Protein AF-A0A6P7GGY9-F1 (afdb_monomer_lite)

pLDDT: mean 77.63, std 19.49, range [32.75, 96.81]

Organism: NCBI:txid50390

Sequence (174 aa):
MTNEQFQNLVACLTQVVVQNQVLSATKSGNFSNCSSRFLKTTSENISDENAIKGLPMLLDHHAATWWQGIQSTILSWDDVLKALRHSYGLKMPPYKIFKELFSRDHGEKEPTNIFVNSCRSLIAMFPKTPKLHVTHQIDMAYELLNRKIRNRLQRDQIQLFVDLIEKSRAISNN

Structure (mmCIF, N/CA/C/O backbone):
data_AF-A0A6P7GGY9-F1
#
_entry.id   AF-A0A6P7GGY9-F1
#
loop_
_atom_site.group_PDB
_atom_site.id
_atom_site.type_symbol
_atom_site.label_atom_id
_atom_site.label_alt_id
_atom_site.label_comp_id
_atom_site.label_asym_id
_atom_site.label_entity_id
_atom_site.label_seq_id
_atom_site.pdbx_PDB_ins_code
_atom_site.Cartn_x
_atom_site.Cartn_y
_atom_site.Cartn_z
_atom_site.occupancy
_atom_site.B_iso_or_equiv
_atom_site.auth_seq_id
_atom_site.auth_comp_id
_atom_site.auth_asym_id
_atom_site.auth_atom_id
_atom_site.pdbx_PDB_model_num
ATOM 1 N N . MET A 1 1 ? 44.328 22.834 -6.718 1.00 46.72 1 MET A N 1
ATOM 2 C CA . MET A 1 1 ? 44.260 21.762 -5.703 1.00 46.72 1 MET A CA 1
ATOM 3 C C . MET A 1 1 ? 45.648 21.176 -5.567 1.00 46.72 1 MET A C 1
ATOM 5 O O . MET A 1 1 ? 46.183 20.704 -6.560 1.00 46.72 1 MET A O 1
ATOM 9 N N . THR A 1 2 ? 46.266 21.296 -4.397 1.00 64.88 2 THR A N 1
ATOM 10 C CA . THR A 1 2 ? 47.581 20.700 -4.122 1.00 64.88 2 THR A CA 1
ATOM 11 C C . THR A 1 2 ? 47.423 19.211 -3.800 1.00 64.88 2 THR A C 1
ATOM 13 O O . THR A 1 2 ? 46.397 18.800 -3.257 1.00 64.88 2 THR A O 1
ATOM 16 N N . ASN A 1 3 ? 48.425 18.392 -4.143 1.00 59.41 3 ASN A N 1
ATOM 17 C CA . ASN A 1 3 ? 48.389 16.928 -3.972 1.00 59.41 3 ASN A CA 1
ATOM 18 C C . ASN A 1 3 ? 48.051 16.484 -2.538 1.00 59.41 3 ASN A C 1
ATOM 20 O O . ASN A 1 3 ? 47.411 15.454 -2.349 1.00 59.41 3 ASN A O 1
ATOM 24 N N . GLU A 1 4 ? 48.402 17.280 -1.532 1.00 63.97 4 GLU A N 1
ATOM 25 C CA . GLU A 1 4 ? 48.086 16.998 -0.127 1.00 63.97 4 GLU A CA 1
ATOM 26 C C . GLU A 1 4 ? 46.585 17.088 0.182 1.00 63.97 4 GLU A C 1
ATOM 28 O O . GLU A 1 4 ? 46.056 16.287 0.950 1.00 63.97 4 GLU A O 1
ATOM 33 N N . GLN A 1 5 ? 45.858 18.004 -0.468 1.00 50.53 5 GLN A N 1
ATOM 34 C CA . GLN A 1 5 ? 44.404 18.111 -0.308 1.00 50.53 5 GLN A CA 1
ATOM 35 C C . GLN A 1 5 ? 43.679 16.923 -0.950 1.00 50.53 5 GLN A C 1
ATOM 37 O O . GLN A 1 5 ? 42.660 16.471 -0.434 1.00 50.53 5 GLN A O 1
ATOM 42 N N . PHE A 1 6 ? 44.224 16.389 -2.046 1.00 48.28 6 PHE A N 1
ATOM 43 C CA . PHE A 1 6 ? 43.683 15.203 -2.706 1.00 48.28 6 PHE A CA 1
ATOM 44 C C . PHE A 1 6 ? 43.914 13.936 -1.870 1.00 48.28 6 PHE A C 1
ATOM 46 O O . PHE A 1 6 ? 42.990 13.148 -1.690 1.00 48.28 6 PHE A O 1
ATOM 53 N N . GLN A 1 7 ? 45.102 13.775 -1.281 1.00 57.81 7 GLN A N 1
ATOM 54 C CA . GLN A 1 7 ? 45.402 12.633 -0.410 1.00 57.81 7 GLN A CA 1
ATOM 55 C C . GLN A 1 7 ? 44.568 12.648 0.880 1.00 57.81 7 GLN A C 1
ATOM 57 O O . GLN A 1 7 ? 44.047 11.609 1.283 1.00 57.81 7 GLN A O 1
ATOM 62 N N . ASN A 1 8 ? 44.335 13.824 1.472 1.00 58.66 8 ASN A N 1
ATOM 63 C CA . ASN A 1 8 ? 43.451 13.948 2.635 1.00 58.66 8 ASN A CA 1
ATOM 64 C C . ASN A 1 8 ? 41.981 13.647 2.301 1.00 58.66 8 ASN A C 1
ATOM 66 O O . ASN A 1 8 ? 41.270 13.068 3.122 1.00 58.66 8 ASN A O 1
ATOM 70 N N . LEU A 1 9 ? 41.526 13.980 1.088 1.00 49.25 9 LEU A N 1
ATOM 71 C CA . LEU A 1 9 ? 40.182 13.629 0.628 1.00 49.25 9 LEU A CA 1
ATOM 72 C C . LEU A 1 9 ? 40.035 12.110 0.447 1.00 49.25 9 LEU A C 1
ATOM 74 O O . LEU A 1 9 ? 39.055 11.528 0.907 1.00 49.25 9 LEU A O 1
ATOM 78 N N . VAL A 1 10 ? 41.026 11.460 -0.173 1.00 57.34 10 VAL A N 1
ATOM 79 C CA . VAL A 1 10 ? 41.037 10.002 -0.380 1.00 57.34 10 VAL A CA 1
ATOM 80 C C . VAL A 1 10 ? 41.077 9.258 0.957 1.00 57.34 10 VAL A C 1
ATOM 82 O O . VAL A 1 10 ? 40.294 8.330 1.149 1.00 57.34 10 VAL A O 1
ATOM 85 N N . ALA A 1 11 ? 41.899 9.711 1.910 1.00 55.06 11 ALA A N 1
ATOM 86 C CA . ALA A 1 11 ? 41.982 9.129 3.251 1.00 55.06 11 ALA A CA 1
ATOM 87 C C . ALA A 1 11 ? 40.646 9.219 4.017 1.00 55.06 11 ALA A C 1
ATOM 89 O O . ALA A 1 11 ? 40.202 8.240 4.626 1.00 55.06 11 ALA A O 1
ATOM 90 N N . CYS A 1 12 ? 39.965 10.366 3.924 1.00 51.34 12 CYS A N 1
ATOM 91 C CA . CYS A 1 12 ? 38.661 10.588 4.548 1.00 51.34 12 CYS A CA 1
ATOM 92 C C . CYS A 1 12 ? 37.577 9.679 3.936 1.00 51.34 12 CYS A C 1
ATOM 94 O O . CYS A 1 12 ? 36.788 9.065 4.654 1.00 51.34 12 CYS A O 1
ATOM 96 N N . LEU A 1 13 ? 37.592 9.503 2.609 1.00 43.19 13 LEU A N 1
ATOM 97 C CA . LEU A 1 13 ? 36.671 8.604 1.908 1.00 43.19 13 LEU A CA 1
ATOM 98 C C . LEU A 1 13 ? 36.902 7.132 2.281 1.00 43.19 13 LEU A C 1
ATOM 100 O O . LEU A 1 13 ? 35.935 6.399 2.488 1.00 43.19 13 LEU A O 1
ATOM 104 N N . THR A 1 14 ? 38.155 6.695 2.450 1.00 46.97 14 THR A N 1
ATOM 105 C CA . THR A 1 14 ? 38.453 5.321 2.890 1.00 46.97 14 THR A CA 1
ATOM 106 C C . THR A 1 14 ? 37.990 5.025 4.319 1.00 46.97 14 THR A C 1
ATOM 108 O O . THR A 1 14 ? 37.548 3.911 4.590 1.00 46.97 14 THR A O 1
ATOM 111 N N . GLN A 1 15 ? 38.004 6.009 5.224 1.00 45.44 15 GLN A N 1
ATOM 112 C CA . GLN A 1 15 ? 37.511 5.832 6.597 1.00 45.44 15 GLN A CA 1
ATOM 113 C C . GLN A 1 15 ? 35.985 5.645 6.661 1.00 45.44 15 GLN A C 1
ATOM 115 O O . GLN A 1 15 ? 35.499 4.818 7.436 1.00 45.44 15 GLN A O 1
ATOM 120 N N . VAL A 1 16 ? 35.234 6.330 5.791 1.00 46.78 16 VAL A N 1
ATOM 121 C CA . VAL A 1 16 ? 33.770 6.179 5.681 1.00 46.78 16 VAL A CA 1
ATOM 122 C C . VAL A 1 16 ? 33.381 4.795 5.139 1.00 46.78 16 VAL A C 1
ATOM 124 O O . VAL A 1 16 ? 32.380 4.216 5.566 1.00 46.78 16 VAL A O 1
ATOM 127 N N . VAL A 1 17 ? 34.186 4.221 4.238 1.00 42.09 17 VAL A N 1
ATOM 128 C CA . VAL A 1 17 ? 33.942 2.877 3.680 1.00 42.09 17 VAL A CA 1
ATOM 129 C C . VAL A 1 17 ? 34.096 1.786 4.747 1.00 42.09 17 VAL A C 1
ATOM 131 O O . VAL A 1 17 ? 33.275 0.870 4.803 1.00 42.09 17 VAL A O 1
ATOM 134 N N . VAL A 1 18 ? 35.083 1.906 5.641 1.00 40.31 18 VAL A N 1
ATOM 135 C CA . VAL A 1 18 ? 35.332 0.912 6.703 1.00 40.31 18 VAL A CA 1
ATOM 136 C C . VAL A 1 18 ? 34.222 0.914 7.763 1.00 40.31 18 VAL A C 1
ATOM 138 O O . VAL A 1 18 ? 33.814 -0.153 8.221 1.00 40.31 18 VAL A O 1
ATOM 141 N N . GLN A 1 19 ? 33.656 2.076 8.109 1.00 37.16 19 GLN A N 1
ATOM 142 C CA . GLN A 1 19 ? 32.529 2.145 9.053 1.00 37.16 19 GLN A CA 1
ATOM 143 C C . GLN A 1 19 ? 31.229 1.545 8.492 1.00 37.16 19 GLN A C 1
ATOM 145 O O . GLN A 1 19 ? 30.447 0.969 9.249 1.00 37.16 19 GLN A O 1
ATOM 150 N N . ASN A 1 20 ? 31.014 1.601 7.174 1.00 40.47 20 ASN A N 1
ATOM 151 C CA . ASN A 1 20 ? 29.811 1.042 6.548 1.00 40.47 20 ASN A CA 1
ATOM 152 C C . ASN A 1 20 ? 29.861 -0.482 6.344 1.00 40.47 20 ASN A C 1
ATOM 154 O O . ASN A 1 20 ? 28.809 -1.111 6.221 1.00 40.47 20 ASN A O 1
ATOM 158 N N . GLN A 1 21 ? 31.044 -1.106 6.362 1.00 38.69 21 GLN A N 1
ATOM 159 C CA . GLN A 1 21 ? 31.158 -2.564 6.222 1.00 38.69 21 GLN A CA 1
ATOM 160 C C . GLN A 1 21 ? 30.655 -3.328 7.457 1.00 38.69 21 GLN A C 1
ATOM 162 O O . GLN A 1 21 ? 30.109 -4.422 7.308 1.00 38.69 21 GLN A O 1
ATOM 167 N N . VAL A 1 22 ? 30.726 -2.738 8.656 1.00 32.75 22 VAL A N 1
ATOM 168 C CA . VAL A 1 22 ? 30.306 -3.402 9.908 1.00 32.75 22 VAL A CA 1
ATOM 169 C C . VAL A 1 22 ? 28.778 -3.578 10.002 1.00 32.75 22 VAL A C 1
ATOM 171 O O . VAL A 1 22 ? 28.298 -4.457 10.711 1.00 32.75 22 VAL A O 1
ATOM 174 N N . LEU A 1 23 ? 27.991 -2.819 9.231 1.00 37.47 23 LEU A N 1
ATOM 175 C CA . LEU A 1 23 ? 26.519 -2.895 9.225 1.00 37.47 23 LEU A CA 1
ATOM 176 C C . LEU A 1 23 ? 25.937 -3.816 8.136 1.00 37.47 23 LEU A C 1
ATOM 178 O O . LEU A 1 23 ? 24.720 -3.981 8.060 1.00 37.47 23 LEU A O 1
ATOM 182 N N . SER A 1 24 ? 26.776 -4.427 7.294 1.00 38.97 24 SER A N 1
ATOM 183 C CA . SER A 1 24 ? 26.334 -5.165 6.096 1.00 38.97 24 SER A CA 1
ATOM 184 C C . SER A 1 24 ? 26.075 -6.666 6.305 1.00 38.97 24 SER A C 1
ATOM 186 O O . SER A 1 24 ? 25.738 -7.378 5.362 1.00 38.97 24 SER A O 1
ATOM 188 N N . ALA A 1 25 ? 26.142 -7.167 7.540 1.00 38.31 25 ALA A N 1
ATOM 189 C CA . ALA A 1 25 ? 25.848 -8.563 7.858 1.00 38.31 25 ALA A CA 1
ATOM 190 C C . ALA A 1 25 ? 24.396 -8.747 8.332 1.00 38.31 25 ALA A C 1
ATOM 192 O O . ALA A 1 25 ? 24.173 -9.082 9.487 1.00 38.31 25 ALA A O 1
ATOM 193 N N . THR A 1 26 ? 23.410 -8.466 7.472 1.00 38.78 26 THR A N 1
ATOM 194 C CA . THR A 1 26 ? 22.039 -9.043 7.434 1.00 38.78 26 THR A CA 1
ATOM 195 C C . THR A 1 26 ? 21.095 -8.072 6.732 1.00 38.78 26 THR A C 1
ATOM 197 O O . THR A 1 26 ? 20.557 -7.164 7.355 1.00 38.78 26 THR A O 1
ATOM 200 N N . LYS A 1 27 ? 20.855 -8.277 5.433 1.00 41.81 27 LYS A N 1
ATOM 201 C CA . LYS A 1 27 ? 19.551 -8.073 4.771 1.00 41.81 27 LYS A CA 1
ATOM 202 C C . LYS A 1 27 ? 19.700 -8.350 3.280 1.00 41.81 27 LYS A C 1
ATOM 204 O O . LYS A 1 27 ? 20.343 -7.601 2.556 1.00 41.81 27 LYS A O 1
ATOM 209 N N . SER A 1 28 ? 19.060 -9.428 2.835 1.00 45.38 28 SER A N 1
ATOM 210 C CA . SER A 1 28 ? 18.707 -9.648 1.431 1.00 45.38 28 SER A CA 1
ATOM 211 C C . SER A 1 28 ? 18.033 -8.382 0.888 1.00 45.38 28 SER A C 1
ATOM 213 O O . SER A 1 28 ? 16.967 -7.996 1.372 1.00 45.38 28 SER A O 1
ATOM 215 N N . GLY A 1 29 ? 18.685 -7.705 -0.058 1.00 46.97 29 GLY A N 1
ATOM 216 C CA . GLY A 1 29 ? 18.278 -6.392 -0.553 1.00 46.97 29 GLY A CA 1
ATOM 217 C C . GLY A 1 29 ? 16.915 -6.422 -1.242 1.00 46.97 29 GLY A C 1
ATOM 218 O O . GLY A 1 29 ? 16.675 -7.222 -2.141 1.00 46.97 29 GLY A O 1
ATOM 219 N N . ASN A 1 30 ? 16.021 -5.531 -0.817 1.00 48.47 30 ASN A N 1
ATOM 220 C CA . ASN A 1 30 ? 14.703 -5.321 -1.403 1.00 48.47 30 ASN A CA 1
ATOM 221 C C . ASN A 1 30 ? 14.613 -3.850 -1.849 1.00 48.47 30 ASN A C 1
ATOM 223 O O . ASN A 1 30 ? 14.544 -2.951 -1.011 1.00 48.47 30 ASN A O 1
ATOM 227 N N . PHE A 1 31 ? 14.635 -3.591 -3.161 1.00 44.09 31 PHE A N 1
ATOM 228 C CA . PHE A 1 31 ? 14.676 -2.233 -3.738 1.00 44.09 31 PHE A CA 1
ATOM 229 C C . PHE A 1 31 ? 13.336 -1.483 -3.682 1.00 44.09 31 PHE A C 1
ATOM 231 O O . PHE A 1 31 ? 13.227 -0.355 -4.164 1.00 44.09 31 PHE A O 1
ATOM 238 N N . SER A 1 32 ? 12.315 -2.073 -3.060 1.00 49.38 32 SER A N 1
ATOM 239 C CA . SER A 1 32 ? 10.964 -1.506 -2.957 1.00 49.38 32 SER A CA 1
ATOM 240 C C . SER A 1 32 ? 10.914 -0.131 -2.289 1.00 49.38 32 SER A C 1
ATOM 242 O O . SER A 1 32 ? 10.056 0.678 -2.627 1.00 49.38 32 SER A O 1
ATOM 244 N N . ASN A 1 33 ? 11.874 0.171 -1.409 1.00 45.28 33 ASN A N 1
ATOM 245 C CA . ASN A 1 33 ? 12.012 1.480 -0.761 1.00 45.28 33 ASN A CA 1
ATOM 246 C C . ASN A 1 33 ? 12.992 2.439 -1.467 1.00 45.28 33 ASN A C 1
ATOM 248 O O . ASN A 1 33 ? 13.161 3.570 -1.022 1.00 45.28 33 ASN A O 1
ATOM 252 N N . CYS A 1 34 ? 13.649 2.024 -2.554 1.00 44.59 34 CYS A N 1
ATOM 253 C CA . CYS A 1 34 ? 14.718 2.795 -3.204 1.00 44.59 34 CYS A CA 1
ATOM 254 C C . CYS A 1 34 ? 14.250 3.588 -4.430 1.00 44.59 34 CYS A C 1
ATOM 256 O O . CYS A 1 34 ? 15.056 4.283 -5.046 1.00 44.59 34 CYS A O 1
ATOM 258 N N . SER A 1 35 ? 12.965 3.520 -4.797 1.00 44.59 35 SER A N 1
ATOM 259 C CA . SER A 1 35 ? 12.484 4.127 -6.045 1.00 44.59 35 SER A CA 1
ATOM 260 C C . SER A 1 35 ? 12.645 5.656 -6.092 1.00 44.59 35 SER A C 1
ATOM 262 O O . SER A 1 35 ? 12.666 6.211 -7.185 1.00 44.59 35 SER A O 1
ATOM 264 N N . SER A 1 36 ? 12.806 6.330 -4.947 1.00 46.44 36 SER A N 1
ATOM 265 C CA . SER A 1 36 ? 13.115 7.765 -4.864 1.00 46.44 36 SER A CA 1
ATOM 266 C C . SER A 1 36 ? 14.588 8.118 -5.088 1.00 46.44 36 SER A C 1
ATOM 268 O O . SER A 1 36 ? 14.862 9.259 -5.438 1.00 46.44 36 SER A O 1
ATOM 270 N N . ARG A 1 37 ? 15.531 7.172 -4.950 1.00 51.62 37 ARG A N 1
ATOM 271 C CA . ARG A 1 37 ? 16.957 7.412 -5.261 1.00 51.62 37 ARG A CA 1
ATOM 272 C C . ARG A 1 37 ? 17.255 7.391 -6.760 1.00 51.62 37 ARG A C 1
ATOM 274 O O . ARG A 1 37 ? 18.226 7.996 -7.185 1.00 51.62 37 ARG A O 1
ATOM 281 N N . PHE A 1 38 ? 16.428 6.702 -7.547 1.00 45.91 38 PHE A N 1
ATOM 282 C CA . PHE A 1 38 ? 16.573 6.605 -9.007 1.00 45.91 38 PHE A CA 1
ATOM 283 C C . PHE A 1 38 ? 15.673 7.583 -9.772 1.00 45.91 38 PHE A C 1
ATOM 285 O O . PHE A 1 38 ? 15.719 7.646 -11.001 1.00 45.91 38 PHE A O 1
ATOM 292 N N . LEU A 1 39 ? 14.827 8.337 -9.066 1.00 44.62 39 LEU A N 1
ATOM 293 C CA . LEU A 1 39 ? 14.114 9.453 -9.667 1.00 44.62 39 LEU A CA 1
ATOM 294 C C . LEU A 1 39 ? 15.120 10.582 -9.861 1.00 44.62 39 LEU A C 1
ATOM 296 O O . LEU A 1 39 ? 15.681 11.081 -8.890 1.00 44.62 39 LEU A O 1
ATOM 300 N N . LYS A 1 40 ? 15.332 10.968 -11.121 1.00 45.41 40 LYS A N 1
ATOM 301 C CA . LYS A 1 40 ? 16.049 12.186 -11.496 1.00 45.41 40 LYS A CA 1
ATOM 302 C C . LYS A 1 40 ? 15.422 13.338 -10.713 1.00 45.41 40 LYS A C 1
ATOM 304 O O . LYS A 1 40 ? 14.291 13.734 -10.997 1.00 45.41 40 LYS A O 1
ATOM 309 N N . THR A 1 41 ? 16.099 13.816 -9.674 1.00 44.47 41 THR A N 1
ATOM 310 C CA . THR A 1 41 ? 15.681 15.028 -8.985 1.00 44.47 41 THR A CA 1
ATOM 311 C C . THR A 1 41 ? 15.801 16.137 -10.018 1.00 44.47 41 THR A C 1
ATOM 313 O O . THR A 1 41 ? 16.853 16.354 -10.609 1.00 44.47 41 THR A O 1
ATOM 316 N N . THR A 1 42 ? 14.710 16.846 -10.277 1.00 44.69 42 THR A N 1
ATOM 317 C CA . THR A 1 42 ? 14.646 17.991 -11.203 1.00 44.69 42 THR A CA 1
ATOM 318 C C . THR A 1 42 ? 15.564 19.157 -10.800 1.00 44.69 42 THR A C 1
ATOM 320 O O . THR A 1 42 ? 15.507 20.222 -11.404 1.00 44.69 42 THR A O 1
ATOM 323 N N . SER A 1 43 ? 16.381 18.971 -9.763 1.00 48.53 43 SER A N 1
ATOM 324 C CA . SER A 1 43 ? 17.252 19.958 -9.134 1.00 48.53 43 SER A CA 1
ATOM 325 C C . SER A 1 43 ? 18.714 19.842 -9.574 1.00 48.53 43 SER A C 1
ATOM 327 O O . SER A 1 43 ? 19.491 20.749 -9.299 1.00 48.53 43 SER A O 1
ATOM 329 N N . GLU A 1 44 ? 19.096 18.772 -10.276 1.00 49.41 44 GLU A N 1
ATOM 330 C CA . GLU A 1 44 ? 20.425 18.628 -10.872 1.00 49.41 44 GLU A CA 1
ATOM 331 C C . GLU A 1 44 ? 20.254 18.300 -12.355 1.00 49.41 44 GLU A C 1
ATOM 333 O O . GLU A 1 44 ? 19.634 17.306 -12.730 1.00 49.41 44 GLU A O 1
ATOM 338 N N . ASN A 1 45 ? 20.766 19.176 -13.218 1.00 54.72 45 ASN A N 1
ATOM 339 C CA . ASN A 1 45 ? 20.599 19.132 -14.672 1.00 54.72 45 ASN A CA 1
ATOM 340 C C . ASN A 1 45 ? 21.479 18.029 -15.304 1.00 54.72 45 ASN A C 1
ATOM 342 O O . ASN A 1 45 ? 22.285 18.272 -16.200 1.00 54.72 45 ASN A O 1
ATOM 346 N N . ILE A 1 46 ? 21.401 16.810 -14.770 1.00 63.88 46 ILE A N 1
ATOM 347 C CA . ILE A 1 46 ? 22.204 15.666 -15.188 1.00 63.88 46 ILE A CA 1
ATOM 348 C C . ILE A 1 46 ? 21.608 15.129 -16.491 1.00 63.88 46 ILE A C 1
ATOM 350 O O . ILE A 1 46 ? 20.434 14.763 -16.550 1.00 63.88 46 ILE A O 1
ATOM 354 N N . SER A 1 47 ? 22.409 15.092 -17.556 1.00 79.38 47 SER A N 1
ATOM 355 C CA . SER A 1 47 ? 22.028 14.421 -18.805 1.00 79.38 47 SER A CA 1
ATOM 356 C C . SER A 1 47 ? 21.788 12.930 -18.551 1.00 79.38 47 SER A C 1
ATOM 358 O O . SER A 1 47 ? 22.496 12.321 -17.749 1.00 79.38 47 SER A O 1
ATOM 360 N N . ASP A 1 48 ? 20.824 12.330 -19.247 1.00 77.12 48 ASP A N 1
ATOM 361 C CA . ASP A 1 48 ? 20.501 10.904 -19.110 1.00 77.12 48 ASP A CA 1
ATOM 362 C C . ASP A 1 48 ? 21.739 10.023 -19.349 1.00 77.12 48 ASP A C 1
ATOM 364 O O . ASP A 1 48 ? 21.960 9.053 -18.631 1.00 77.12 48 ASP A O 1
ATOM 368 N N . GLU A 1 49 ? 22.629 10.429 -20.257 1.00 79.31 49 GLU A N 1
ATOM 369 C CA . GLU A 1 49 ? 23.914 9.762 -20.503 1.00 79.31 49 GLU A CA 1
ATOM 370 C C . GLU A 1 49 ? 24.821 9.733 -19.264 1.00 79.31 49 GLU A C 1
ATOM 372 O O . GLU A 1 49 ? 25.470 8.727 -18.975 1.00 79.31 49 GLU A O 1
ATOM 377 N N . ASN A 1 50 ? 24.864 10.835 -18.513 1.00 79.88 50 ASN A N 1
ATOM 378 C CA . ASN A 1 50 ? 25.668 10.938 -17.298 1.00 79.88 50 ASN A CA 1
ATOM 379 C C . ASN A 1 50 ? 25.028 10.151 -16.148 1.00 79.88 50 ASN A C 1
ATOM 381 O O . ASN A 1 50 ? 25.744 9.530 -15.363 1.00 79.88 50 ASN A O 1
ATOM 385 N N . ALA A 1 51 ? 23.694 10.112 -16.084 1.00 82.50 51 ALA A N 1
ATOM 386 C CA . ALA A 1 51 ? 22.968 9.297 -15.114 1.00 82.50 51 ALA A CA 1
ATOM 387 C C . ALA A 1 51 ? 23.213 7.792 -15.335 1.00 82.50 51 ALA A C 1
ATOM 389 O O . ALA A 1 51 ? 23.491 7.067 -14.380 1.00 82.50 51 ALA A O 1
ATOM 390 N N . ILE A 1 52 ? 23.195 7.328 -16.592 1.00 84.62 52 ILE A N 1
ATOM 391 C CA . ILE A 1 52 ? 23.487 5.929 -16.951 1.00 84.62 52 ILE A CA 1
ATOM 392 C C . ILE A 1 52 ? 24.927 5.557 -16.572 1.00 84.62 52 ILE A C 1
ATOM 394 O O . ILE A 1 52 ? 25.154 4.500 -15.984 1.00 84.62 52 ILE A O 1
ATOM 398 N N . LYS A 1 53 ? 25.902 6.433 -16.850 1.00 84.00 53 LYS A N 1
ATOM 399 C CA . LYS A 1 53 ? 27.316 6.202 -16.498 1.00 84.00 53 LYS A CA 1
ATOM 400 C C . LYS A 1 53 ? 27.565 6.166 -14.988 1.00 84.00 53 LYS A C 1
ATOM 402 O O . LYS A 1 53 ? 28.451 5.441 -14.547 1.00 84.00 53 LYS A O 1
ATOM 407 N N . GLY A 1 54 ? 26.802 6.931 -14.205 1.00 83.88 54 GLY A N 1
ATOM 408 C CA . GLY A 1 54 ? 26.901 6.961 -12.742 1.00 83.88 54 GLY A CA 1
ATOM 409 C C . GLY A 1 54 ? 26.188 5.803 -12.036 1.00 83.88 54 GLY A C 1
ATOM 410 O O . GLY A 1 54 ? 26.517 5.487 -10.894 1.00 83.88 54 GLY A O 1
ATOM 411 N N . LEU A 1 55 ? 25.247 5.132 -12.707 1.00 84.06 55 LEU A N 1
ATOM 412 C CA . LEU A 1 55 ? 24.441 4.058 -12.123 1.00 84.06 55 LEU A CA 1
ATOM 413 C C . LEU A 1 55 ? 25.248 2.907 -11.484 1.00 84.06 55 LEU A C 1
ATOM 415 O O . LEU A 1 55 ? 24.884 2.525 -10.372 1.00 84.06 55 LEU A O 1
ATOM 419 N N . PRO A 1 56 ? 26.331 2.366 -12.088 1.00 84.88 56 PRO A N 1
ATOM 420 C CA . PRO A 1 56 ? 27.117 1.293 -11.475 1.00 84.88 56 PRO A CA 1
ATOM 421 C C . PRO A 1 56 ? 27.635 1.628 -10.073 1.00 84.88 56 PRO A C 1
ATOM 423 O O . PRO A 1 56 ? 27.754 0.731 -9.248 1.00 84.88 56 PRO A O 1
ATOM 426 N N . MET A 1 57 ? 27.915 2.908 -9.788 1.00 84.94 57 MET A N 1
ATOM 427 C CA . MET A 1 57 ? 28.419 3.353 -8.481 1.00 84.94 57 MET A CA 1
ATOM 428 C C . MET A 1 57 ? 27.378 3.222 -7.362 1.00 84.94 57 MET A C 1
ATOM 430 O O . MET A 1 57 ? 27.729 3.287 -6.187 1.00 84.94 57 MET A O 1
ATOM 434 N N . LEU A 1 58 ? 26.101 3.066 -7.719 1.00 83.88 58 LEU A N 1
ATOM 435 C CA . LEU A 1 58 ? 24.982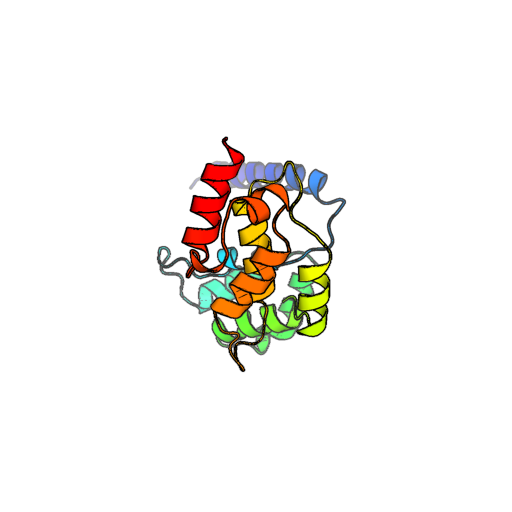 2.923 -6.789 1.00 83.88 58 LEU A CA 1
ATOM 436 C C . LEU A 1 58 ? 24.561 1.460 -6.581 1.00 83.88 58 LEU A C 1
ATOM 438 O O . LEU A 1 58 ? 23.656 1.203 -5.786 1.00 83.88 58 LEU A O 1
ATOM 442 N N . LEU A 1 59 ? 25.147 0.517 -7.325 1.00 83.38 59 LEU A N 1
ATOM 443 C CA . LEU A 1 59 ? 24.755 -0.889 -7.315 1.00 83.38 59 LEU A CA 1
ATOM 444 C C . LEU A 1 59 ? 25.758 -1.725 -6.520 1.00 83.38 59 LEU A C 1
ATOM 446 O O . LEU A 1 59 ? 26.953 -1.711 -6.798 1.00 83.38 59 LEU A O 1
ATOM 450 N N . ASP A 1 60 ? 25.254 -2.531 -5.590 1.00 82.00 60 ASP A N 1
ATOM 451 C CA . ASP A 1 60 ? 26.079 -3.473 -4.838 1.00 82.00 60 ASP A CA 1
ATOM 452 C C . ASP A 1 60 ? 26.180 -4.824 -5.552 1.00 82.00 60 ASP A C 1
ATOM 454 O O . ASP A 1 60 ? 25.170 -5.372 -6.003 1.00 82.00 60 ASP A O 1
ATOM 458 N N . HIS A 1 61 ? 27.394 -5.383 -5.594 1.00 82.88 61 HIS A N 1
ATOM 459 C CA . HIS A 1 61 ? 27.736 -6.770 -5.949 1.00 82.88 61 HIS A CA 1
ATOM 460 C C . HIS A 1 61 ? 26.831 -7.409 -7.021 1.00 82.88 61 HIS A C 1
ATOM 462 O O . HIS A 1 61 ? 27.066 -7.236 -8.214 1.00 82.88 61 HIS A O 1
ATOM 468 N N . HIS A 1 62 ? 25.777 -8.127 -6.612 1.00 80.31 62 HIS A N 1
ATOM 469 C CA . HIS A 1 62 ? 24.855 -8.816 -7.520 1.00 80.31 62 HIS A CA 1
ATOM 470 C C . HIS A 1 62 ? 24.176 -7.886 -8.531 1.00 80.31 62 HIS A C 1
ATOM 472 O O . HIS A 1 62 ? 24.006 -8.265 -9.689 1.00 80.31 62 HIS A O 1
ATOM 478 N N . ALA A 1 63 ? 23.795 -6.679 -8.112 1.00 83.19 63 ALA A N 1
ATOM 479 C CA . ALA A 1 63 ? 23.187 -5.697 -8.999 1.00 83.19 63 ALA A CA 1
ATOM 480 C C . ALA A 1 63 ? 24.213 -5.087 -9.962 1.00 83.19 63 ALA A C 1
ATOM 482 O O . ALA A 1 63 ? 23.886 -4.843 -11.122 1.00 83.19 63 ALA A O 1
ATOM 483 N N . ALA A 1 64 ? 25.466 -4.916 -9.528 1.00 84.06 64 ALA A N 1
ATOM 484 C CA . ALA A 1 64 ? 26.543 -4.450 -10.398 1.00 84.06 64 ALA A CA 1
ATOM 485 C C . ALA A 1 64 ? 26.884 -5.484 -11.487 1.00 84.06 64 ALA A C 1
ATOM 487 O O . ALA A 1 64 ? 26.987 -5.123 -12.659 1.00 84.06 64 ALA A O 1
ATOM 488 N N . THR A 1 65 ? 26.979 -6.773 -11.135 1.00 85.12 65 THR A N 1
ATOM 489 C CA . THR A 1 65 ? 27.207 -7.860 -12.105 1.00 85.12 65 THR A CA 1
ATOM 490 C C . THR A 1 65 ? 26.056 -7.983 -13.102 1.00 85.12 65 THR A C 1
ATOM 492 O O . THR A 1 65 ? 26.289 -8.144 -14.298 1.00 85.12 65 THR A O 1
ATOM 495 N N . TRP A 1 66 ? 24.810 -7.860 -12.636 1.00 90.31 66 TRP A N 1
ATOM 496 C CA . TRP A 1 66 ? 23.648 -7.808 -13.523 1.00 90.31 66 TRP A CA 1
ATOM 497 C C . TRP A 1 66 ? 23.733 -6.629 -14.499 1.00 90.31 66 TRP A C 1
ATOM 499 O O . TRP A 1 66 ? 23.586 -6.825 -15.704 1.00 90.31 66 TRP A O 1
ATOM 509 N N . TRP A 1 67 ? 24.031 -5.424 -14.000 1.00 88.50 67 TRP A N 1
ATOM 510 C CA . TRP A 1 67 ? 24.129 -4.217 -14.821 1.00 88.50 67 TRP A CA 1
ATOM 511 C C . TRP A 1 67 ? 25.209 -4.336 -15.904 1.00 88.50 67 TRP A C 1
ATOM 513 O O . TRP A 1 67 ? 24.964 -3.983 -17.058 1.00 88.50 67 TRP A O 1
ATOM 523 N N . GLN A 1 68 ? 26.368 -4.915 -15.574 1.00 87.94 68 GLN A N 1
ATOM 524 C CA . GLN A 1 68 ? 27.439 -5.169 -16.543 1.00 87.94 68 GLN A CA 1
ATOM 525 C C . GLN A 1 68 ? 26.983 -6.018 -17.740 1.00 87.94 68 GLN A C 1
ATOM 527 O O . GLN A 1 68 ? 27.476 -5.803 -18.847 1.00 87.94 68 GLN A O 1
ATOM 532 N N . GLY A 1 69 ? 26.036 -6.940 -17.535 1.00 87.81 69 GLY A N 1
ATOM 533 C CA . GLY A 1 69 ? 25.497 -7.808 -18.584 1.00 87.81 69 GLY A CA 1
ATOM 534 C C . GLY A 1 69 ? 24.474 -7.145 -19.512 1.00 87.81 69 GLY A C 1
ATOM 535 O O . GLY A 1 69 ? 24.253 -7.644 -20.611 1.00 87.81 69 GLY A O 1
ATOM 536 N N . ILE A 1 70 ? 23.857 -6.032 -19.100 1.00 88.00 70 ILE A N 1
ATOM 537 C CA . ILE A 1 70 ? 22.765 -5.380 -19.849 1.00 88.00 70 ILE A CA 1
ATOM 538 C C . ILE A 1 70 ? 23.100 -3.961 -20.318 1.00 88.00 70 ILE A C 1
ATOM 540 O O . ILE A 1 70 ? 22.407 -3.438 -21.189 1.00 88.00 70 ILE A O 1
ATOM 544 N N . GLN A 1 71 ? 24.153 -3.333 -19.784 1.00 84.19 71 GLN A N 1
ATOM 545 C CA . GLN A 1 71 ? 24.498 -1.932 -20.062 1.00 84.19 71 GLN A CA 1
ATOM 546 C C . GLN A 1 71 ? 24.689 -1.626 -21.556 1.00 84.19 71 GLN A C 1
ATOM 548 O O . GLN A 1 71 ? 24.370 -0.530 -21.998 1.00 84.19 71 GLN A O 1
ATOM 553 N N . SER A 1 72 ? 25.165 -2.592 -22.351 1.00 84.44 72 SER A N 1
ATOM 554 C CA . SER A 1 72 ? 25.364 -2.436 -23.800 1.00 84.44 72 SER A CA 1
ATOM 555 C C . SER A 1 72 ? 24.057 -2.448 -24.599 1.00 84.44 72 SER A C 1
ATOM 557 O O . SER A 1 72 ? 24.041 -2.031 -25.753 1.00 84.44 72 SER A O 1
ATOM 559 N N . THR A 1 73 ? 22.968 -2.927 -23.996 1.00 84.06 73 THR A N 1
ATOM 560 C CA . THR A 1 73 ? 21.650 -3.067 -24.634 1.00 84.06 73 THR A CA 1
ATOM 561 C C . THR A 1 73 ? 20.700 -1.913 -24.314 1.00 84.06 73 THR A C 1
ATOM 563 O O . THR A 1 73 ? 19.626 -1.829 -24.904 1.00 84.06 73 THR A O 1
ATOM 566 N N . ILE A 1 74 ? 21.078 -1.022 -23.391 1.00 83.94 74 ILE A N 1
ATOM 567 C CA . ILE A 1 74 ? 20.209 0.039 -22.880 1.00 83.94 74 ILE A CA 1
ATOM 568 C C . ILE A 1 74 ? 20.669 1.403 -23.395 1.00 83.94 74 ILE A C 1
ATOM 570 O O . ILE A 1 74 ? 21.796 1.822 -23.150 1.00 83.94 74 ILE A O 1
ATOM 574 N N . LEU A 1 75 ? 19.765 2.108 -24.081 1.00 80.75 75 LEU A N 1
ATOM 575 C CA . LEU A 1 75 ? 20.047 3.389 -24.743 1.00 80.75 75 LEU A CA 1
ATOM 576 C C . LEU A 1 75 ? 19.426 4.593 -24.023 1.00 80.75 75 LEU A C 1
ATOM 578 O O . LEU A 1 75 ? 19.859 5.723 -24.227 1.00 80.75 75 LEU A O 1
ATOM 582 N N . SER A 1 76 ? 18.415 4.365 -23.183 1.00 85.62 76 SER A N 1
ATOM 583 C CA . SER A 1 76 ? 17.672 5.417 -22.488 1.00 85.62 76 SER A CA 1
ATOM 584 C C . SER A 1 76 ? 17.593 5.155 -20.990 1.00 85.62 76 SER A C 1
ATOM 586 O O . SER A 1 76 ? 17.513 4.010 -20.541 1.00 85.62 76 SER A O 1
ATOM 588 N N . TRP A 1 77 ? 17.528 6.232 -20.205 1.00 82.56 77 TRP A N 1
ATOM 589 C CA . TRP A 1 77 ? 17.254 6.147 -18.773 1.00 82.56 77 TRP A CA 1
ATOM 590 C C . TRP A 1 77 ? 15.907 5.467 -18.473 1.00 82.56 77 TRP A C 1
ATOM 592 O O . TRP A 1 77 ? 15.776 4.757 -17.477 1.00 82.56 77 TRP A O 1
ATOM 602 N N . ASP A 1 78 ? 14.906 5.606 -19.346 1.00 83.06 78 ASP A N 1
ATOM 603 C CA . ASP A 1 78 ? 13.621 4.919 -19.160 1.00 83.06 78 ASP A CA 1
ATOM 604 C C . ASP A 1 78 ? 13.758 3.391 -19.304 1.00 83.06 78 ASP A C 1
ATOM 606 O O . ASP A 1 78 ? 13.162 2.627 -18.540 1.00 83.06 78 ASP A O 1
ATOM 610 N N . ASP A 1 79 ? 14.616 2.932 -20.215 1.00 85.38 79 ASP A N 1
ATOM 611 C CA . ASP A 1 79 ? 14.914 1.510 -20.396 1.00 85.38 79 ASP A CA 1
ATOM 612 C C . ASP A 1 79 ? 15.709 0.942 -19.214 1.00 85.38 79 ASP A C 1
ATOM 614 O O . ASP A 1 79 ? 15.431 -0.174 -18.768 1.00 85.38 79 ASP A O 1
ATOM 618 N N . VAL A 1 80 ? 16.607 1.740 -18.620 1.00 85.38 80 VAL A N 1
ATOM 619 C CA . VAL A 1 80 ? 17.262 1.414 -17.341 1.00 85.38 80 VAL A CA 1
ATOM 620 C C . VAL A 1 80 ? 16.222 1.175 -16.252 1.00 85.38 80 VAL A C 1
ATOM 622 O O . VAL A 1 80 ? 16.242 0.140 -15.580 1.00 85.38 80 VAL A O 1
ATOM 625 N N . LEU A 1 81 ? 15.283 2.110 -16.079 1.00 83.12 81 LEU A N 1
ATOM 626 C CA . LEU A 1 81 ? 14.239 2.001 -15.061 1.00 83.12 81 LEU A CA 1
ATOM 627 C C . LEU A 1 81 ? 13.328 0.792 -15.307 1.00 83.12 81 LEU A C 1
ATOM 629 O O . LEU A 1 81 ? 12.937 0.111 -14.352 1.00 83.12 81 LEU A O 1
ATOM 633 N N . LYS A 1 82 ? 12.998 0.488 -16.567 1.00 83.19 82 LYS A N 1
ATOM 634 C CA . LYS A 1 82 ? 12.242 -0.716 -16.939 1.00 83.19 82 LYS A CA 1
ATOM 635 C C . LYS A 1 82 ? 13.010 -1.993 -16.601 1.00 83.19 82 LYS A C 1
ATOM 637 O O . LYS A 1 82 ? 12.424 -2.885 -15.987 1.00 83.19 82 LYS A O 1
ATOM 642 N N . ALA A 1 83 ? 14.295 -2.078 -16.942 1.00 84.44 83 ALA A N 1
ATOM 643 C CA . ALA A 1 83 ? 15.140 -3.238 -16.665 1.00 84.44 83 ALA A CA 1
ATOM 644 C C . ALA A 1 83 ? 15.318 -3.470 -15.155 1.00 84.44 83 ALA A C 1
ATOM 646 O O . ALA A 1 83 ? 15.164 -4.600 -14.681 1.00 84.44 83 ALA A O 1
ATOM 647 N N . LEU A 1 84 ? 15.543 -2.396 -14.386 1.00 84.00 84 LEU A N 1
ATOM 648 C CA . LEU A 1 84 ? 15.616 -2.433 -12.922 1.00 84.00 84 LEU A CA 1
ATOM 649 C C . LEU A 1 84 ? 14.304 -2.930 -12.313 1.00 84.00 84 LEU A C 1
ATOM 651 O O . LEU A 1 84 ? 14.303 -3.857 -11.508 1.00 84.00 84 LEU A O 1
ATOM 655 N N . ARG A 1 85 ? 13.161 -2.372 -12.730 1.00 80.69 85 ARG A N 1
ATOM 656 C CA . ARG A 1 85 ? 11.839 -2.824 -12.262 1.00 80.69 85 ARG A CA 1
ATOM 657 C C . ARG A 1 85 ? 11.516 -4.250 -12.692 1.00 80.69 85 ARG A C 1
ATOM 659 O O . ARG A 1 85 ? 10.771 -4.937 -12.001 1.00 80.69 85 ARG A O 1
ATOM 666 N N . HIS A 1 86 ? 12.018 -4.693 -13.839 1.00 78.75 86 HIS A N 1
ATOM 667 C CA . HIS A 1 86 ? 11.827 -6.062 -14.293 1.00 78.75 86 HIS A CA 1
ATOM 668 C C . HIS A 1 86 ? 12.621 -7.053 -13.437 1.00 78.75 86 HIS A C 1
ATOM 670 O O . HIS A 1 86 ? 12.057 -8.062 -13.027 1.00 78.75 86 HIS A O 1
ATOM 676 N N . SER A 1 87 ? 13.890 -6.747 -13.164 1.00 79.69 87 SER A N 1
ATOM 677 C CA . SER A 1 87 ? 14.835 -7.677 -12.530 1.00 79.69 87 SER A CA 1
ATOM 678 C C . SER A 1 87 ? 14.786 -7.630 -11.002 1.00 79.69 87 SER A C 1
ATOM 680 O O . SER A 1 87 ? 14.971 -8.650 -10.347 1.00 79.69 87 SER A O 1
ATOM 682 N N . TYR A 1 88 ? 14.494 -6.458 -10.434 1.00 74.81 88 TYR A N 1
ATOM 683 C CA . TYR A 1 88 ? 14.514 -6.199 -8.990 1.00 74.81 88 TYR A CA 1
ATOM 684 C C . TYR A 1 88 ? 13.216 -5.605 -8.442 1.00 74.81 88 TYR A C 1
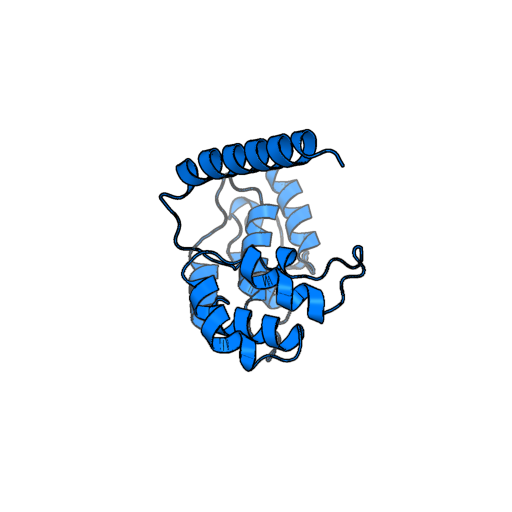ATOM 686 O O . TYR A 1 88 ? 13.092 -5.396 -7.234 1.00 74.81 88 TYR A O 1
ATOM 694 N N . GLY A 1 89 ? 12.239 -5.303 -9.298 1.00 71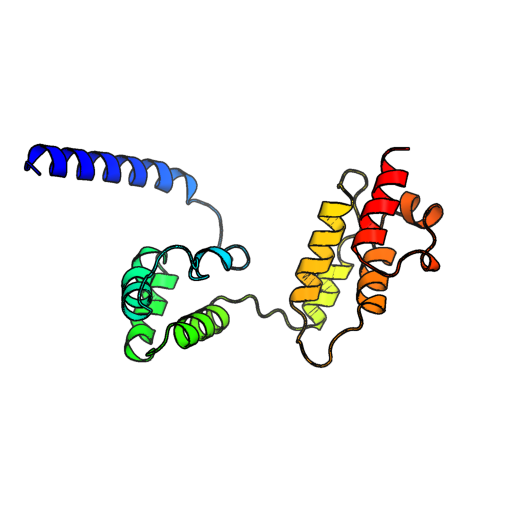.69 89 GLY A N 1
ATOM 695 C CA . GLY A 1 89 ? 10.929 -4.878 -8.825 1.00 71.69 89 GLY A CA 1
ATOM 696 C C . GLY A 1 89 ? 10.202 -6.043 -8.162 1.00 71.69 89 GLY A C 1
ATOM 697 O O . GLY A 1 89 ? 10.123 -7.135 -8.726 1.00 71.69 89 GLY A O 1
ATOM 698 N N . LEU A 1 90 ? 9.612 -5.808 -6.988 1.00 65.38 90 LEU A N 1
ATOM 699 C CA . LEU A 1 90 ? 8.659 -6.754 -6.415 1.00 65.38 90 LEU A CA 1
ATOM 700 C C . LEU A 1 90 ? 7.429 -6.832 -7.323 1.00 65.38 90 LEU A C 1
ATOM 702 O O . LEU A 1 90 ? 6.523 -6.006 -7.247 1.00 65.38 90 LEU A O 1
ATOM 706 N N . LYS A 1 91 ? 7.377 -7.845 -8.187 1.00 67.38 91 LYS A N 1
ATOM 707 C CA . LYS A 1 91 ? 6.160 -8.206 -8.917 1.00 67.38 91 LYS A CA 1
ATOM 708 C C . LYS A 1 91 ? 5.408 -9.257 -8.120 1.00 67.38 91 LYS A C 1
ATOM 710 O O . LYS A 1 91 ? 5.485 -10.451 -8.404 1.00 67.38 91 LYS A O 1
ATOM 715 N N . MET A 1 92 ? 4.688 -8.816 -7.094 1.00 78.12 92 MET A N 1
ATOM 716 C CA . MET A 1 92 ? 3.723 -9.694 -6.444 1.00 78.12 92 MET A CA 1
ATOM 717 C C . MET A 1 92 ? 2.484 -9.814 -7.339 1.00 78.12 92 MET A C 1
ATOM 719 O O . MET A 1 92 ? 1.903 -8.793 -7.707 1.00 78.12 92 MET A O 1
ATOM 723 N N . PRO A 1 93 ? 2.057 -11.030 -7.720 1.00 85.62 93 PRO A N 1
ATOM 724 C CA . PRO A 1 93 ? 0.794 -11.191 -8.420 1.00 85.62 93 PRO A CA 1
ATOM 725 C C . PRO A 1 93 ? -0.374 -10.752 -7.513 1.00 85.62 93 PRO A C 1
ATOM 727 O O . PRO A 1 93 ? -0.273 -10.889 -6.289 1.00 85.62 93 PRO A O 1
ATOM 730 N N . PRO A 1 94 ? -1.505 -10.286 -8.080 1.00 88.12 94 PRO A N 1
ATOM 731 C CA . PRO A 1 94 ? -2.600 -9.677 -7.316 1.00 88.12 94 PRO A CA 1
ATOM 732 C C . PRO A 1 94 ? -3.102 -10.512 -6.134 1.00 88.12 94 PRO A C 1
ATOM 734 O O . PRO A 1 94 ? -3.318 -9.987 -5.048 1.00 88.12 94 PRO A O 1
ATOM 737 N N . TYR A 1 95 ? -3.227 -11.830 -6.302 1.00 89.94 95 TYR A N 1
ATOM 738 C CA . TYR A 1 95 ? -3.700 -12.716 -5.235 1.00 89.94 95 TYR A CA 1
ATOM 739 C C . TYR A 1 95 ? -2.738 -12.791 -4.034 1.00 89.94 95 TYR A C 1
ATOM 741 O O . TYR A 1 95 ? -3.189 -12.974 -2.906 1.00 89.94 95 TYR A O 1
ATOM 749 N N . LYS A 1 96 ? -1.420 -12.619 -4.241 1.00 90.75 96 LYS A N 1
ATOM 750 C CA . LYS A 1 96 ? -0.447 -12.538 -3.136 1.00 90.75 96 LYS A CA 1
ATOM 751 C C . LYS A 1 96 ? -0.537 -11.197 -2.417 1.00 90.75 96 LYS A C 1
ATOM 753 O O . LYS A 1 96 ? -0.402 -11.180 -1.202 1.00 90.75 96 LYS A O 1
ATOM 758 N N . ILE A 1 97 ? -0.821 -10.113 -3.144 1.00 91.31 97 ILE A N 1
ATOM 759 C CA . ILE A 1 97 ? -1.070 -8.794 -2.545 1.00 91.31 97 ILE A CA 1
ATOM 760 C C . ILE A 1 97 ? -2.312 -8.855 -1.656 1.00 91.31 97 ILE A C 1
ATOM 762 O O . ILE A 1 97 ? -2.259 -8.395 -0.525 1.00 91.31 97 ILE A O 1
ATOM 766 N N . PHE A 1 98 ? -3.401 -9.474 -2.125 1.00 92.75 98 PHE A N 1
ATOM 767 C CA . PHE A 1 98 ? -4.589 -9.683 -1.294 1.00 92.75 98 PHE A CA 1
ATOM 768 C C . PHE A 1 98 ? -4.280 -10.513 -0.049 1.00 92.75 98 PHE A C 1
ATOM 770 O O . PHE A 1 98 ? -4.654 -10.117 1.050 1.00 92.75 98 PHE A O 1
ATOM 777 N N . LYS A 1 99 ? -3.563 -11.633 -0.207 1.00 94.50 99 LYS A N 1
ATOM 778 C CA . LYS A 1 99 ? -3.159 -12.471 0.927 1.00 94.50 99 LYS A CA 1
ATOM 779 C C . LYS A 1 99 ? -2.356 -11.677 1.959 1.00 94.50 99 LYS A C 1
ATOM 781 O O . LYS A 1 99 ? -2.634 -11.800 3.143 1.00 94.50 99 LYS A O 1
ATOM 786 N N . GLU A 1 100 ? -1.388 -10.879 1.514 1.00 93.56 100 GLU A N 1
ATOM 787 C CA . GLU A 1 100 ? -0.566 -10.039 2.388 1.00 93.56 100 GLU A CA 1
ATOM 788 C C . GLU A 1 100 ? -1.400 -8.948 3.069 1.00 93.56 100 GLU A C 1
ATOM 790 O O . GLU A 1 100 ? -1.323 -8.781 4.283 1.00 93.56 100 GLU A O 1
ATOM 795 N N . LEU A 1 101 ? -2.244 -8.249 2.303 1.00 94.81 101 LEU A N 1
ATOM 796 C CA . LEU A 1 101 ? -3.091 -7.163 2.793 1.00 94.81 101 LEU A CA 1
ATOM 797 C C . LEU A 1 101 ? -4.019 -7.637 3.913 1.00 94.81 101 LEU A C 1
ATOM 799 O O . LEU A 1 101 ? -4.111 -6.974 4.938 1.00 94.81 101 LEU A O 1
ATOM 803 N N . PHE A 1 102 ? -4.661 -8.791 3.734 1.00 96.25 102 PHE A N 1
ATOM 804 C CA . PHE A 1 102 ? -5.588 -9.362 4.712 1.00 96.25 102 PHE A CA 1
ATOM 805 C C . PHE A 1 102 ? -4.914 -10.277 5.747 1.00 96.25 102 PHE A C 1
ATOM 807 O O . PHE A 1 102 ? -5.602 -10.907 6.542 1.00 96.25 102 PHE A O 1
ATOM 814 N N . SER A 1 103 ? -3.580 -10.383 5.754 1.00 95.69 103 SER A N 1
ATOM 815 C CA . SER A 1 103 ? -2.864 -11.216 6.734 1.00 95.69 103 SER A CA 1
ATOM 816 C C . SER A 1 103 ? -2.759 -10.579 8.119 1.00 95.69 103 SER A C 1
ATOM 818 O O . SER A 1 103 ? -2.474 -11.276 9.094 1.00 95.69 103 SER A O 1
ATOM 820 N N . ARG A 1 104 ? -2.943 -9.257 8.205 1.00 93.31 104 ARG A N 1
ATOM 821 C CA . ARG A 1 104 ? -2.652 -8.468 9.398 1.00 93.31 104 ARG A CA 1
ATOM 822 C C . ARG A 1 104 ? -3.725 -7.415 9.632 1.00 93.31 104 ARG A C 1
ATOM 824 O O . ARG A 1 104 ? -3.911 -6.520 8.811 1.00 93.31 104 ARG A O 1
ATOM 831 N N . ASP A 1 105 ? -4.320 -7.470 10.814 1.00 95.38 105 ASP A N 1
ATOM 832 C CA . ASP A 1 105 ? -5.229 -6.440 11.306 1.00 95.38 105 ASP A CA 1
ATOM 833 C C . ASP A 1 105 ? -4.471 -5.264 11.938 1.00 95.38 105 ASP A C 1
ATOM 835 O O . ASP A 1 105 ? -3.292 -5.352 12.304 1.00 95.38 105 ASP A O 1
ATOM 839 N N . HIS A 1 106 ? -5.169 -4.142 12.097 1.00 95.94 106 HIS A N 1
ATOM 840 C CA . HIS A 1 106 ? -4.656 -2.947 12.756 1.00 95.94 106 HIS A CA 1
ATOM 841 C C . HIS A 1 106 ? -4.374 -3.209 14.240 1.00 95.94 106 HIS A C 1
ATOM 843 O O . HIS A 1 106 ? -5.281 -3.429 15.049 1.00 95.94 106 HIS A O 1
ATOM 849 N N . GLY A 1 107 ? -3.091 -3.153 14.606 1.00 91.94 107 GLY A N 1
ATOM 850 C CA . GLY A 1 107 ? -2.643 -3.394 15.973 1.00 91.94 107 GLY A CA 1
ATOM 851 C C . GLY A 1 107 ? -3.054 -2.285 16.946 1.00 91.94 107 GLY A C 1
ATOM 852 O O . GLY A 1 107 ? -3.017 -1.105 16.616 1.00 91.94 107 GLY A O 1
ATOM 853 N N . GLU A 1 108 ? -3.353 -2.657 18.193 1.00 87.81 108 GLU A N 1
ATOM 854 C CA . GLU A 1 108 ? -3.796 -1.743 19.267 1.00 87.81 108 GLU A CA 1
ATOM 855 C C . GLU A 1 108 ? -2.847 -0.561 19.536 1.00 87.81 108 GLU A C 1
ATOM 857 O O . GLU A 1 108 ? -3.285 0.508 19.946 1.00 87.81 108 GLU A O 1
ATOM 862 N N . LYS A 1 109 ? -1.538 -0.756 19.338 1.00 89.50 109 LYS A N 1
ATOM 863 C CA . LYS A 1 109 ? -0.501 0.259 19.599 1.00 89.50 109 LYS A CA 1
ATOM 864 C C . LYS A 1 109 ? -0.019 0.968 18.332 1.00 89.50 109 LYS A C 1
ATOM 866 O O . LYS A 1 109 ? 0.848 1.834 18.410 1.00 89.50 109 LYS A O 1
ATOM 871 N N . GLU A 1 110 ? -0.508 0.564 17.164 1.00 92.12 110 GLU A N 1
ATOM 872 C CA . GLU A 1 110 ? -0.057 1.113 15.890 1.00 92.12 110 GLU A CA 1
ATOM 873 C C . GLU A 1 110 ? -0.839 2.392 15.555 1.00 92.12 110 GLU A C 1
ATOM 875 O O . GLU A 1 110 ? -2.072 2.375 15.560 1.00 92.12 110 GLU A O 1
ATOM 880 N N . PRO A 1 111 ? -0.168 3.500 15.199 1.00 92.69 111 PRO A N 1
ATOM 881 C CA . PRO A 1 111 ? -0.863 4.698 14.745 1.00 92.69 111 PRO A CA 1
ATOM 882 C C . PRO A 1 111 ? -1.654 4.437 13.456 1.00 92.69 111 PRO A C 1
ATOM 884 O O . PRO A 1 111 ? -1.112 3.914 12.480 1.00 92.69 111 PRO A O 1
ATOM 887 N N . THR A 1 112 ? -2.917 4.872 13.404 1.00 93.88 112 THR A N 1
ATOM 888 C CA . THR A 1 112 ? -3.813 4.595 12.264 1.00 93.88 112 THR A CA 1
ATOM 889 C C . THR A 1 112 ? -3.263 5.088 10.926 1.00 93.88 112 THR A C 1
ATOM 891 O O . THR A 1 112 ? -3.437 4.432 9.905 1.00 93.88 112 THR A O 1
ATOM 894 N N . ASN A 1 113 ? -2.546 6.215 10.902 1.00 93.25 113 ASN A N 1
ATOM 895 C CA . ASN A 1 113 ? -1.926 6.713 9.672 1.00 93.25 113 ASN A CA 1
ATOM 896 C C . ASN A 1 113 ? -0.847 5.764 9.135 1.00 93.25 113 ASN A C 1
ATOM 898 O O . ASN A 1 113 ? -0.732 5.610 7.923 1.00 93.25 113 ASN A O 1
ATOM 902 N N . ILE A 1 114 ? -0.063 5.135 10.016 1.00 94.19 114 ILE A N 1
ATOM 903 C CA . ILE A 1 114 ? 0.976 4.178 9.619 1.00 94.19 114 ILE A CA 1
ATOM 904 C C . ILE A 1 114 ? 0.320 2.918 9.058 1.00 94.19 114 ILE A C 1
ATOM 906 O O . ILE A 1 114 ? 0.670 2.491 7.957 1.00 94.19 114 ILE A O 1
ATOM 910 N N . PHE A 1 115 ? -0.693 2.403 9.756 1.00 95.38 115 PHE A N 1
ATOM 911 C CA . PHE A 1 115 ? -1.455 1.240 9.317 1.00 95.38 115 PHE A CA 1
ATOM 912 C C . PHE A 1 115 ? -2.102 1.456 7.940 1.00 95.38 115 PHE A C 1
ATOM 914 O O . PHE A 1 115 ? -1.832 0.718 6.993 1.00 95.38 115 PHE A O 1
ATOM 921 N N . VAL A 1 116 ? -2.889 2.527 7.790 1.00 95.44 116 VAL A N 1
ATOM 922 C CA . VAL A 1 116 ? -3.592 2.845 6.537 1.00 95.44 116 VAL A CA 1
ATOM 923 C C . VAL A 1 116 ? -2.608 3.086 5.390 1.00 95.44 116 VAL A C 1
ATOM 925 O O . VAL A 1 116 ? -2.859 2.650 4.267 1.00 95.44 116 VAL A O 1
ATOM 928 N N . ASN A 1 117 ? -1.465 3.734 5.642 1.00 94.19 117 ASN A N 1
ATOM 929 C CA . ASN A 1 117 ? -0.433 3.917 4.619 1.00 94.19 117 ASN A CA 1
ATOM 930 C C . ASN A 1 117 ? 0.220 2.595 4.197 1.00 94.19 117 ASN A C 1
ATOM 932 O O . ASN A 1 117 ? 0.551 2.444 3.022 1.00 94.19 117 ASN A O 1
ATOM 936 N N . SER A 1 118 ? 0.359 1.636 5.113 1.00 93.62 118 SER A N 1
ATOM 937 C CA . SER A 1 118 ? 0.809 0.279 4.790 1.00 93.62 118 SER A CA 1
ATOM 938 C C . SER A 1 118 ? -0.200 -0.455 3.897 1.00 93.62 118 SER A C 1
ATOM 940 O O . SER A 1 118 ? 0.164 -0.986 2.851 1.00 93.62 118 SER A O 1
ATOM 942 N N . CYS A 1 119 ? -1.499 -0.383 4.209 1.00 94.81 119 CYS A N 1
ATOM 943 C CA . CYS A 1 119 ? -2.537 -0.919 3.322 1.00 94.81 119 CYS A CA 1
ATOM 944 C C . CYS A 1 119 ? -2.493 -0.257 1.935 1.00 94.81 119 CYS A C 1
ATOM 946 O O . CYS A 1 119 ? -2.522 -0.934 0.908 1.00 94.81 119 CYS A O 1
ATOM 948 N N . ARG A 1 120 ? -2.373 1.076 1.885 1.00 93.88 120 ARG A N 1
ATOM 949 C CA . ARG A 1 120 ? -2.287 1.836 0.629 1.00 93.88 120 ARG A CA 1
ATOM 950 C C . ARG A 1 120 ? -1.055 1.475 -0.195 1.00 93.88 120 ARG A C 1
ATOM 952 O O . ARG A 1 120 ? -1.156 1.452 -1.419 1.00 93.88 120 ARG A O 1
ATOM 959 N N . SER A 1 121 ? 0.087 1.206 0.438 1.00 91.12 121 SER A N 1
ATOM 960 C CA . SER A 1 121 ? 1.307 0.826 -0.279 1.00 91.12 121 SER A CA 1
ATOM 961 C C . SER A 1 121 ? 1.166 -0.548 -0.938 1.00 91.12 121 SER A C 1
ATOM 963 O O . SER A 1 121 ? 1.565 -0.696 -2.091 1.00 91.12 121 SER A O 1
ATOM 965 N N . LEU A 1 122 ? 0.510 -1.508 -0.276 1.00 91.62 122 LEU A N 1
ATOM 966 C CA . LEU A 1 122 ? 0.167 -2.808 -0.864 1.00 91.62 122 LEU A CA 1
ATOM 967 C C . LEU A 1 122 ? -0.834 -2.659 -2.014 1.00 91.62 122 LEU A C 1
ATOM 969 O O . LEU A 1 122 ? -0.617 -3.195 -3.098 1.00 91.62 122 LEU A O 1
ATOM 973 N N . ILE A 1 123 ? -1.893 -1.870 -1.822 1.00 91.44 123 ILE A N 1
ATOM 974 C CA . ILE A 1 123 ? -2.903 -1.615 -2.860 1.00 91.44 123 ILE A CA 1
ATOM 975 C C . ILE A 1 123 ? -2.282 -0.923 -4.087 1.00 91.44 123 ILE A C 1
ATOM 977 O O . ILE A 1 123 ? -2.664 -1.208 -5.220 1.00 91.44 123 ILE A O 1
ATOM 981 N N . ALA A 1 124 ? -1.283 -0.057 -3.898 1.00 89.50 124 ALA A N 1
ATOM 982 C CA . ALA A 1 124 ? -0.574 0.597 -4.997 1.00 89.50 124 ALA A CA 1
ATOM 983 C C . ALA A 1 124 ? 0.220 -0.379 -5.886 1.00 89.50 124 ALA A C 1
ATOM 985 O O . ALA A 1 124 ? 0.560 -0.026 -7.016 1.00 89.50 124 ALA A O 1
ATOM 986 N N . MET A 1 125 ? 0.499 -1.596 -5.404 1.00 87.75 125 MET A N 1
ATOM 987 C CA . MET A 1 125 ? 1.150 -2.646 -6.191 1.00 87.75 125 MET A CA 1
ATOM 988 C C . MET A 1 125 ? 0.183 -3.368 -7.140 1.00 87.75 125 MET A C 1
ATOM 990 O O . MET A 1 125 ? 0.640 -4.125 -7.999 1.00 87.75 125 MET A O 1
ATOM 994 N N . PHE A 1 126 ? -1.135 -3.158 -7.021 1.00 87.25 126 PHE A N 1
ATOM 995 C CA . PHE A 1 126 ? -2.088 -3.769 -7.945 1.00 87.25 126 PHE A CA 1
ATOM 996 C C . PHE A 1 126 ? -1.868 -3.298 -9.393 1.00 87.25 126 PHE A C 1
ATOM 998 O O . PHE A 1 126 ? -1.457 -2.157 -9.634 1.00 87.25 126 PHE A O 1
ATOM 1005 N N . PRO A 1 127 ? -2.185 -4.152 -10.387 1.00 84.56 127 PRO A N 1
ATOM 1006 C CA . PRO A 1 127 ? -2.223 -3.743 -11.781 1.00 84.56 127 PRO A CA 1
ATOM 1007 C C . PRO A 1 127 ? -3.104 -2.505 -11.967 1.00 84.56 127 PRO A C 1
ATOM 1009 O O . PRO A 1 127 ? -4.177 -2.392 -11.378 1.00 84.56 127 PRO A O 1
ATOM 1012 N N . LYS A 1 128 ? -2.675 -1.586 -12.837 1.00 80.94 128 LYS A N 1
ATOM 1013 C CA . LYS A 1 128 ? -3.445 -0.367 -13.144 1.00 80.94 128 LYS A CA 1
ATOM 1014 C C . LYS A 1 128 ? -4.752 -0.658 -13.895 1.00 80.94 128 LYS A C 1
ATOM 1016 O O . LYS A 1 128 ? -5.619 0.213 -13.958 1.00 80.94 128 LYS A O 1
ATOM 1021 N N . THR A 1 129 ? -4.890 -1.865 -14.446 1.00 81.31 129 THR A N 1
ATOM 1022 C CA . THR A 1 129 ? -6.021 -2.285 -15.275 1.00 81.31 129 THR A CA 1
ATOM 1023 C C . THR A 1 129 ? -6.411 -3.730 -14.931 1.00 81.31 129 THR A C 1
ATOM 1025 O O . THR A 1 129 ? -5.551 -4.606 -15.038 1.00 81.31 129 THR A O 1
ATOM 1028 N N . PRO A 1 130 ? -7.675 -4.001 -14.547 1.00 84.81 130 PRO A N 1
ATOM 1029 C CA . PRO A 1 130 ? -8.724 -3.026 -14.227 1.00 84.81 130 PRO A CA 1
ATOM 1030 C C . PRO A 1 130 ? -8.380 -2.216 -12.966 1.00 84.81 130 PRO A C 1
ATOM 1032 O O . PRO A 1 130 ? -7.806 -2.736 -12.013 1.00 84.81 130 PRO A O 1
ATOM 1035 N N . LYS A 1 131 ? -8.735 -0.926 -12.956 1.00 85.50 131 LYS A N 1
ATOM 1036 C CA . LYS A 1 131 ? -8.493 -0.054 -11.801 1.00 85.50 131 LYS A CA 1
ATOM 1037 C C . LYS A 1 131 ? -9.479 -0.392 -10.685 1.00 85.50 131 LYS A C 1
ATOM 1039 O O . LYS A 1 131 ? -10.689 -0.293 -10.875 1.00 85.50 131 LYS A O 1
ATOM 1044 N N . LEU A 1 132 ? -8.967 -0.710 -9.500 1.00 89.38 132 LEU A N 1
ATOM 1045 C CA . LEU A 1 132 ? -9.792 -0.887 -8.309 1.00 89.38 132 LEU A CA 1
ATOM 1046 C C . LEU A 1 132 ? -10.364 0.467 -7.856 1.00 89.38 132 LEU A C 1
ATOM 1048 O O . LEU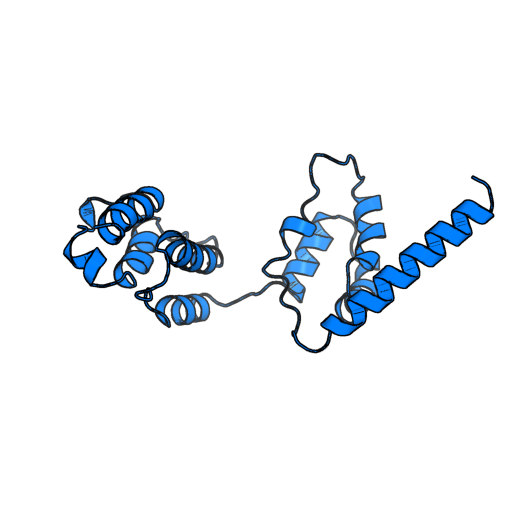 A 1 132 ? -9.607 1.412 -7.620 1.00 89.38 132 LEU A O 1
ATOM 1052 N N . HIS A 1 133 ? -11.690 0.574 -7.742 1.00 93.31 133 HIS A N 1
ATOM 1053 C CA . HIS A 1 133 ? -12.349 1.810 -7.304 1.00 93.31 133 HIS A CA 1
ATOM 1054 C C . HIS A 1 133 ? -11.939 2.195 -5.874 1.00 93.31 133 HIS A C 1
ATOM 1056 O O . HIS A 1 133 ? -11.747 1.321 -5.029 1.00 93.31 133 HIS A O 1
ATOM 1062 N N . VAL A 1 134 ? -11.834 3.499 -5.591 1.00 92.88 134 VAL A N 1
ATOM 1063 C CA . VAL A 1 134 ? -11.355 4.015 -4.293 1.00 92.88 134 VAL A CA 1
ATOM 1064 C C . VAL A 1 134 ? -12.228 3.529 -3.135 1.00 92.88 134 VAL A C 1
ATOM 1066 O O . VAL A 1 134 ? -11.685 3.158 -2.102 1.00 92.88 134 VAL A O 1
ATOM 1069 N N . THR A 1 135 ? -13.547 3.437 -3.328 1.00 95.38 135 THR A N 1
ATOM 1070 C CA . THR A 1 135 ? -14.477 2.892 -2.322 1.00 95.38 135 THR A CA 1
ATOM 1071 C C . THR A 1 135 ? -14.063 1.497 -1.865 1.00 95.38 135 THR A C 1
ATOM 1073 O O . THR A 1 135 ? -13.860 1.304 -0.674 1.00 95.38 135 THR A O 1
ATOM 1076 N N . HIS A 1 136 ? -13.812 0.575 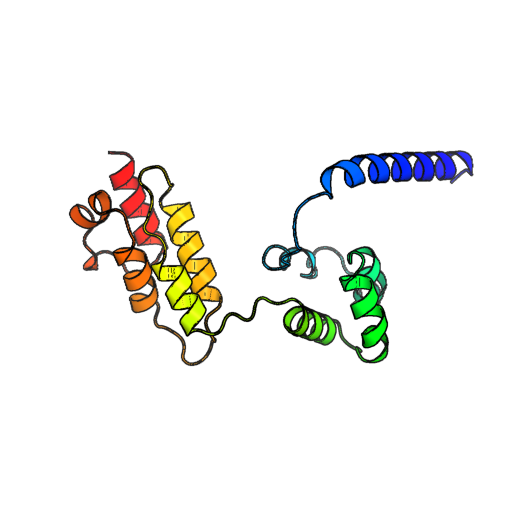-2.801 1.00 94.88 136 HIS A N 1
ATOM 1077 C CA . HIS A 1 136 ? -13.378 -0.782 -2.468 1.00 94.88 136 HIS A CA 1
ATOM 1078 C C . HIS A 1 136 ? -12.017 -0.788 -1.765 1.00 94.88 136 HIS A C 1
ATOM 1080 O O . HIS A 1 136 ? -11.811 -1.560 -0.839 1.00 94.88 136 HIS A O 1
ATOM 1086 N N . GLN A 1 137 ? -11.085 0.085 -2.163 1.00 95.38 137 GLN A N 1
ATOM 1087 C CA . GLN A 1 137 ? -9.792 0.200 -1.477 1.00 95.38 137 GLN A CA 1
ATOM 1088 C C . GLN A 1 137 ? -9.961 0.641 -0.014 1.00 95.38 137 GLN A C 1
ATOM 1090 O O . GLN A 1 137 ? -9.250 0.154 0.864 1.00 95.38 137 GLN A O 1
ATOM 1095 N N . ILE A 1 138 ? -10.896 1.561 0.245 1.00 96.81 138 ILE A N 1
ATOM 1096 C CA . ILE A 1 138 ? -11.235 2.007 1.598 1.00 96.81 138 ILE A CA 1
ATOM 1097 C C . ILE A 1 138 ? -11.936 0.888 2.361 1.00 96.81 138 ILE A C 1
ATOM 1099 O O . ILE A 1 138 ? -11.583 0.675 3.510 1.00 96.81 138 ILE A O 1
ATOM 1103 N N . ASP A 1 139 ? -12.860 0.149 1.744 1.00 96.75 139 ASP A N 1
ATOM 1104 C CA . ASP A 1 139 ? -13.558 -0.975 2.388 1.00 96.75 139 ASP A CA 1
ATOM 1105 C C . ASP A 1 139 ? -12.570 -2.035 2.883 1.00 96.75 139 ASP A C 1
ATOM 1107 O O . ASP A 1 139 ? -12.660 -2.487 4.022 1.00 96.75 139 ASP A O 1
ATOM 1111 N N . MET A 1 140 ? -11.569 -2.359 2.057 1.00 96.25 140 MET A N 1
ATOM 1112 C CA . MET A 1 140 ? -10.499 -3.290 2.420 1.00 96.25 140 MET A CA 1
ATOM 1113 C C . MET A 1 140 ? -9.712 -2.805 3.641 1.00 96.25 140 MET A C 1
ATOM 1115 O O . MET A 1 140 ? -9.482 -3.572 4.569 1.00 96.25 140 MET A O 1
ATOM 1119 N N . ALA A 1 141 ? -9.304 -1.532 3.657 1.00 96.31 141 ALA A N 1
ATOM 1120 C CA . ALA A 1 141 ? -8.556 -0.969 4.780 1.00 96.31 141 ALA A CA 1
ATOM 1121 C C . ALA A 1 141 ? -9.428 -0.787 6.034 1.00 96.31 141 ALA A C 1
ATOM 1123 O O . ALA A 1 141 ? -8.942 -0.959 7.148 1.00 96.31 141 ALA A O 1
ATOM 1124 N N . TYR A 1 142 ? -10.701 -0.434 5.851 1.00 96.69 142 TYR A N 1
ATOM 1125 C CA . TYR A 1 142 ? -11.659 -0.195 6.920 1.00 96.69 142 TYR A CA 1
ATOM 1126 C C . TYR A 1 142 ? -11.947 -1.479 7.686 1.00 96.69 142 TYR A C 1
ATOM 1128 O O . TYR A 1 142 ? -11.912 -1.446 8.909 1.00 96.69 142 TYR A O 1
ATOM 1136 N N . GLU A 1 143 ? -12.178 -2.606 7.005 1.00 96.44 143 GLU A N 1
ATOM 1137 C CA . GLU A 1 143 ? -12.459 -3.879 7.685 1.00 96.44 143 GLU A CA 1
ATOM 1138 C C . GLU A 1 143 ? -11.306 -4.318 8.594 1.00 96.44 143 GLU A C 1
ATOM 1140 O O . GLU A 1 143 ? -11.530 -4.819 9.696 1.00 96.44 143 GLU A O 1
ATOM 1145 N N . LEU A 1 144 ? -10.075 -4.039 8.169 1.00 96.69 144 LEU A N 1
ATOM 1146 C CA . LEU A 1 144 ? -8.869 -4.354 8.924 1.00 96.69 144 LEU A CA 1
ATOM 1147 C C . LEU A 1 144 ? -8.590 -3.370 10.071 1.00 96.69 144 LEU A C 1
ATOM 1149 O O . LEU A 1 144 ? -7.664 -3.595 10.852 1.00 96.69 144 LEU A O 1
ATOM 1153 N N . LEU A 1 145 ? -9.355 -2.278 10.200 1.00 95.56 145 LEU A N 1
ATOM 1154 C CA . LEU A 1 145 ? -9.210 -1.362 11.328 1.00 95.56 145 LEU A CA 1
ATOM 1155 C C . LEU A 1 145 ? -9.612 -2.021 12.640 1.00 95.56 145 LEU A C 1
ATOM 1157 O O . LEU A 1 145 ? -10.512 -2.867 12.720 1.00 95.56 145 LEU A O 1
ATOM 1161 N N . ASN A 1 146 ? -8.994 -1.517 13.705 1.00 94.56 146 ASN A N 1
ATOM 1162 C CA . ASN A 1 146 ? -9.286 -1.951 15.051 1.00 94.56 146 ASN A CA 1
ATOM 1163 C C . ASN A 1 146 ? -10.787 -1.821 15.353 1.00 94.56 146 ASN A C 1
ATOM 1165 O O . ASN A 1 146 ? -11.416 -0.789 15.089 1.00 94.56 146 ASN A O 1
ATOM 1169 N N . ARG A 1 147 ? -11.358 -2.860 15.969 1.00 93.12 147 ARG A N 1
ATOM 1170 C CA . ARG A 1 147 ? -12.786 -2.924 16.295 1.00 93.12 147 ARG A CA 1
ATOM 1171 C C . ARG A 1 147 ? -13.258 -1.733 17.138 1.00 93.12 147 ARG A C 1
ATOM 1173 O O . ARG A 1 147 ? -14.372 -1.261 16.940 1.00 93.12 147 ARG A O 1
ATOM 1180 N N . LYS A 1 148 ? -12.417 -1.194 18.030 1.00 92.31 148 LYS A N 1
ATOM 1181 C CA . LYS A 1 148 ? -12.738 -0.000 18.837 1.00 92.31 148 LYS A CA 1
ATOM 1182 C C . LYS A 1 148 ? -13.017 1.228 17.971 1.00 92.31 148 LYS A C 1
ATOM 1184 O O . LYS A 1 148 ? -13.916 2.004 18.285 1.00 92.31 148 LYS A O 1
ATOM 1189 N N . ILE A 1 149 ? -12.268 1.374 16.878 1.00 93.81 149 ILE A N 1
ATOM 1190 C CA . ILE A 1 149 ? -12.440 2.459 15.912 1.00 93.81 149 ILE A CA 1
ATOM 1191 C C . ILE A 1 149 ? -13.691 2.192 15.076 1.00 93.81 149 ILE A C 1
ATOM 1193 O O . ILE A 1 149 ? -14.569 3.048 15.032 1.00 93.81 149 ILE A O 1
ATOM 1197 N N . ARG A 1 150 ? -13.828 0.991 14.495 1.00 94.44 150 ARG A N 1
ATOM 1198 C CA . ARG A 1 150 ? -14.995 0.618 13.669 1.00 94.44 150 ARG A CA 1
ATOM 1199 C C . ARG A 1 150 ? -16.337 0.735 14.394 1.00 94.44 150 ARG A C 1
ATOM 1201 O O . ARG A 1 150 ? -17.336 1.072 13.776 1.00 94.44 150 ARG A O 1
ATOM 1208 N N . ASN A 1 151 ? -16.370 0.491 15.703 1.00 94.25 151 ASN A N 1
ATOM 1209 C CA . ASN A 1 151 ? -17.595 0.625 16.497 1.00 94.25 151 ASN A CA 1
ATOM 1210 C C . ASN A 1 151 ? -18.042 2.089 16.677 1.00 94.25 151 ASN A C 1
ATOM 1212 O O . ASN A 1 151 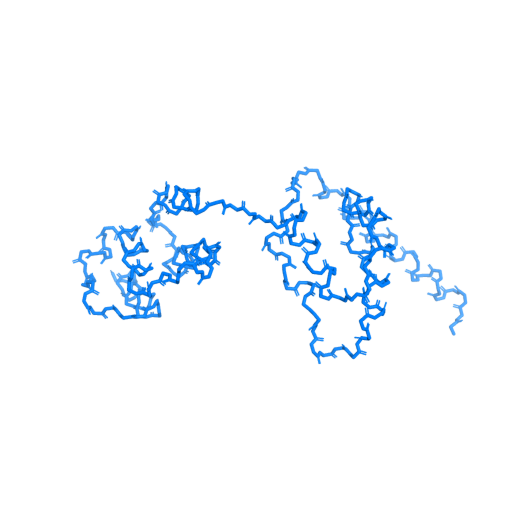? -19.212 2.338 16.949 1.00 94.25 151 ASN A O 1
ATOM 1216 N N . ARG A 1 152 ? -17.115 3.051 16.583 1.00 94.38 152 ARG A N 1
ATOM 1217 C CA . ARG A 1 152 ? -17.367 4.488 16.798 1.00 94.38 152 ARG A CA 1
ATOM 1218 C C . ARG A 1 152 ? -17.380 5.288 15.491 1.00 94.38 152 ARG A C 1
ATOM 1220 O O . ARG A 1 152 ? -17.950 6.373 15.446 1.00 94.38 152 ARG A O 1
ATOM 1227 N N . LEU A 1 153 ? -16.744 4.770 14.443 1.00 94.69 153 LEU A N 1
ATOM 1228 C CA . LEU A 1 153 ? -16.631 5.395 13.133 1.00 94.69 153 LEU A CA 1
ATOM 1229 C C . LEU A 1 153 ? -17.537 4.676 12.141 1.00 94.69 153 LEU A C 1
ATOM 1231 O O . LEU A 1 153 ? -17.287 3.524 11.824 1.00 94.69 153 LEU A O 1
ATOM 1235 N N . GLN A 1 154 ? -18.552 5.351 11.612 1.00 95.25 154 GLN A N 1
ATOM 1236 C CA . GLN A 1 154 ? -19.420 4.763 10.590 1.00 95.25 154 GLN A CA 1
ATOM 1237 C C . GLN A 1 154 ? -18.758 4.791 9.208 1.00 95.25 154 GLN A C 1
ATOM 1239 O O . GLN A 1 154 ? -18.182 5.807 8.809 1.00 95.25 154 GLN A O 1
ATOM 1244 N N . ARG A 1 155 ? -18.905 3.700 8.444 1.00 95.31 155 ARG A N 1
ATOM 1245 C CA . ARG A 1 155 ? -18.322 3.565 7.102 1.00 95.31 155 ARG A CA 1
ATOM 1246 C C . ARG A 1 155 ? -18.837 4.617 6.117 1.00 95.31 155 ARG A C 1
ATOM 1248 O O . ARG A 1 155 ? -18.035 5.147 5.349 1.00 95.31 155 ARG A O 1
ATOM 1255 N N . ASP A 1 156 ? -20.124 4.954 6.161 1.00 94.56 156 ASP A N 1
ATOM 1256 C CA . ASP A 1 156 ? -20.774 5.878 5.211 1.00 94.56 156 ASP A CA 1
ATOM 1257 C C . ASP A 1 156 ? -20.202 7.301 5.258 1.00 94.56 156 ASP A C 1
ATOM 1259 O O . ASP A 1 156 ? -20.256 8.054 4.286 1.00 94.56 156 ASP A O 1
ATOM 1263 N N . GLN A 1 157 ? -19.587 7.664 6.384 1.00 92.19 157 GLN A N 1
ATOM 1264 C CA . GLN A 1 157 ? -19.005 8.983 6.600 1.00 92.19 157 GLN A CA 1
ATOM 1265 C C . GLN A 1 157 ? -17.622 9.147 5.944 1.00 92.19 157 GLN A C 1
ATOM 1267 O O . GLN A 1 157 ? -16.978 10.178 6.147 1.00 92.19 157 GLN A O 1
ATOM 1272 N N . ILE A 1 158 ? -17.123 8.144 5.218 1.00 95.56 158 ILE A N 1
ATOM 1273 C CA . ILE A 1 158 ? -15.748 8.083 4.712 1.00 95.56 158 ILE A CA 1
ATOM 1274 C C . ILE A 1 158 ? -15.786 7.957 3.192 1.00 95.56 158 ILE A C 1
ATOM 1276 O O . ILE A 1 158 ? -16.264 6.958 2.657 1.00 95.56 158 ILE A O 1
ATOM 1280 N N . GLN A 1 159 ? -15.253 8.947 2.484 1.00 94.06 159 GLN A N 1
ATOM 1281 C CA . GLN A 1 159 ? -15.176 8.916 1.018 1.00 94.06 159 GLN A CA 1
ATOM 1282 C C . GLN A 1 159 ? -13.727 8.841 0.541 1.00 94.06 159 GLN A C 1
ATOM 1284 O O . GLN A 1 159 ? -13.434 8.262 -0.506 1.00 94.06 159 GLN A O 1
ATOM 1289 N N . LEU A 1 160 ? -12.809 9.380 1.343 1.00 95.38 160 LEU A N 1
ATOM 1290 C CA . LEU A 1 160 ? -11.386 9.430 1.066 1.00 95.38 160 LEU A CA 1
ATOM 1291 C C . LEU A 1 160 ? -10.580 8.770 2.189 1.00 95.38 160 LEU A C 1
ATOM 1293 O O . LEU A 1 160 ? -10.989 8.686 3.345 1.00 95.38 160 LEU A O 1
ATOM 1297 N N . PHE A 1 161 ? -9.363 8.347 1.850 1.00 94.62 161 PHE A N 1
ATOM 1298 C CA . PHE A 1 161 ? -8.408 7.838 2.837 1.00 94.62 161 PHE A CA 1
ATOM 1299 C C . PHE A 1 161 ? -7.989 8.892 3.869 1.00 94.62 161 PHE A C 1
ATOM 1301 O O . PHE A 1 161 ? -7.607 8.531 4.978 1.00 94.62 161 PHE A O 1
ATOM 1308 N N . VAL A 1 162 ? -8.054 10.178 3.511 1.00 94.81 162 VAL A N 1
ATOM 1309 C CA . VAL A 1 162 ? -7.781 11.283 4.439 1.00 94.81 162 VAL A CA 1
ATOM 1310 C C . VAL A 1 162 ? -8.837 11.292 5.545 1.00 94.81 162 VAL A C 1
ATOM 1312 O O . VAL A 1 162 ? -8.472 11.214 6.716 1.00 94.81 162 VAL A O 1
ATOM 1315 N N . ASP A 1 163 ? -10.120 11.219 5.176 1.00 94.94 163 ASP A N 1
ATOM 1316 C CA . ASP A 1 163 ? -11.237 11.134 6.125 1.00 94.94 163 ASP A CA 1
ATOM 1317 C C . ASP A 1 163 ? -11.078 9.942 7.078 1.00 94.94 163 ASP A C 1
ATOM 1319 O O . ASP A 1 163 ? -11.285 10.073 8.284 1.00 94.94 163 ASP A O 1
ATOM 1323 N N . LEU A 1 164 ? -10.680 8.777 6.543 1.00 95.00 164 LEU A N 1
ATOM 1324 C CA . LEU A 1 164 ? -10.442 7.566 7.331 1.00 95.00 164 LEU A CA 1
ATOM 1325 C C . LEU A 1 164 ? -9.382 7.814 8.409 1.00 95.00 164 LEU A C 1
ATOM 1327 O O . LEU A 1 164 ? -9.586 7.451 9.565 1.00 95.00 164 LEU A O 1
ATOM 1331 N N . ILE A 1 165 ? -8.258 8.437 8.047 1.00 95.06 165 ILE A N 1
ATOM 1332 C CA . ILE A 1 165 ? -7.139 8.689 8.963 1.00 95.06 165 ILE A CA 1
ATOM 1333 C C . ILE A 1 165 ? -7.517 9.736 10.014 1.00 95.06 165 ILE A C 1
ATOM 1335 O O . ILE A 1 165 ? -7.285 9.510 11.202 1.00 95.06 165 ILE A O 1
ATOM 1339 N N . GLU A 1 166 ? -8.091 10.864 9.597 1.00 94.69 166 GLU A N 1
ATOM 1340 C CA . GLU A 1 166 ? -8.428 11.975 10.490 1.00 94.69 166 GLU A CA 1
ATOM 1341 C C . GLU A 1 166 ? -9.490 11.573 11.514 1.00 94.69 166 GLU A C 1
ATOM 1343 O O . GLU A 1 166 ? -9.284 11.738 12.720 1.00 94.69 166 GLU A O 1
ATOM 1348 N N . LYS A 1 167 ? -10.586 10.956 11.057 1.00 94.56 167 LYS A N 1
ATOM 1349 C CA . LYS A 1 167 ? -11.677 10.526 11.940 1.00 94.56 167 LYS A CA 1
ATOM 1350 C C . LYS A 1 167 ? -11.246 9.396 12.870 1.00 94.56 167 LYS A C 1
ATOM 1352 O O . LYS A 1 167 ? -11.573 9.417 14.054 1.00 94.56 167 LYS A O 1
ATOM 1357 N N . SER A 1 168 ? -10.448 8.445 12.376 1.00 93.12 168 SER A N 1
ATOM 1358 C CA . SER A 1 168 ? -9.907 7.377 13.226 1.00 93.12 168 SER A CA 1
ATOM 1359 C C . SER A 1 168 ? -8.946 7.909 14.291 1.00 93.12 168 SER A C 1
ATOM 1361 O O . SER A 1 168 ? -8.951 7.422 15.419 1.00 93.12 168 SER A O 1
ATOM 1363 N N . ARG A 1 169 ? -8.131 8.922 13.965 1.00 91.12 169 ARG A N 1
ATOM 1364 C CA . ARG A 1 169 ? -7.217 9.557 14.925 1.00 91.12 169 ARG A CA 1
ATOM 1365 C C . ARG A 1 169 ? -7.979 10.283 16.032 1.00 91.12 169 ARG A C 1
ATOM 1367 O O . ARG A 1 169 ? -7.610 10.144 17.194 1.00 91.12 169 ARG A O 1
ATOM 1374 N N . ALA A 1 170 ? -9.042 11.010 15.687 1.00 90.31 170 ALA A N 1
ATOM 1375 C CA . ALA A 1 170 ? -9.889 11.685 16.671 1.00 90.31 170 ALA A CA 1
ATOM 1376 C C . ALA A 1 170 ? -10.490 10.700 17.691 1.00 90.31 170 ALA A C 1
ATOM 1378 O O . ALA A 1 170 ? -10.597 11.017 18.870 1.00 90.31 170 ALA A O 1
ATOM 1379 N N . ILE A 1 171 ? -10.822 9.484 17.248 1.00 90.00 171 ILE A N 1
ATOM 1380 C CA . ILE A 1 171 ? -11.356 8.421 18.108 1.00 90.00 171 ILE A CA 1
ATOM 1381 C C . ILE A 1 171 ? -10.267 7.754 18.952 1.00 90.00 171 ILE A C 1
ATOM 1383 O O . ILE A 1 171 ? -10.533 7.388 20.089 1.00 90.00 171 ILE A O 1
ATOM 1387 N N . SER A 1 172 ? -9.063 7.569 18.408 1.00 81.44 172 SER A N 1
ATOM 1388 C CA . SER A 1 172 ? -7.960 6.917 19.125 1.00 81.44 172 SER A CA 1
ATOM 1389 C C . SER A 1 172 ? -7.391 7.766 20.264 1.00 81.44 172 SER A C 1
ATOM 1391 O O . SER A 1 172 ? -6.817 7.207 21.194 1.00 81.44 172 SER A O 1
ATOM 1393 N N . ASN A 1 173 ? -7.505 9.093 20.173 1.00 73.69 173 ASN A N 1
ATOM 1394 C CA . ASN A 1 173 ? -7.013 10.026 21.188 1.00 73.69 173 ASN A CA 1
ATOM 1395 C C . ASN A 1 173 ? -8.020 10.267 22.335 1.00 73.69 173 ASN A C 1
ATOM 1397 O O . ASN A 1 173 ? -7.702 11.031 23.243 1.00 73.69 173 ASN A O 1
ATOM 1401 N N . ASN A 1 174 ? -9.203 9.637 22.276 1.00 57.50 174 ASN A N 1
ATOM 1402 C CA . ASN A 1 174 ? -10.314 9.750 23.232 1.00 57.50 174 ASN A CA 1
ATOM 1403 C C . ASN A 1 174 ? -10.608 8.411 23.927 1.00 57.50 174 ASN A C 1
ATOM 1405 O O . ASN A 1 174 ? -10.565 8.380 25.172 1.00 57.50 174 ASN A O 1
#

Foldseek 3Di:
DDPVVVVVVVVVVVVVVVVVVVVPPDDDDACLVVPVVLPPDPPDPQDQVNSLVCVLVVDDDVRNVVCVVCSVVDDGSVVVVVVCCVPRNPLDAPVVLVCVLPVAADDLPDQLVVQLVVLVSSLVSYDPPPPDDQLVSVVSSLVSYDPQLPVVDDSVQDDHPVSVNVSSNVSSVD

Secondary structure (DSSP, 8-state):
--HHHHHHHHHHHHHHHHHHHTT-SS----GGG-TTTSS--TTS---HHHHHHHGGGG--HHHHHHHHHHGGG--SHHHHHHHHHHHTS----HHHHHHHHTT----TTS-HHHHHHHHHHHHTTS-SSSPPPHHHHHHHHHHTS-HHHHTTS-GGG-SSHHHHHHHHHHHHT-

Radius of gyration: 22.53 Å; chains: 1; bounding box: 69×34×48 Å